Protein AF-A0A149ZI67-F1 (afdb_monomer_lite)

Structure (mmCIF, N/CA/C/O backbone):
data_AF-A0A149ZI67-F1
#
_entry.id   AF-A0A149ZI67-F1
#
loop_
_atom_site.group_PDB
_atom_site.id
_atom_site.type_symbol
_atom_site.label_atom_id
_atom_site.label_alt_id
_atom_site.label_comp_id
_atom_site.label_asym_id
_atom_site.label_entity_id
_atom_site.label_seq_id
_atom_site.pdbx_PDB_ins_code
_atom_site.Cartn_x
_atom_site.Cartn_y
_atom_site.Cartn_z
_atom_site.occupancy
_atom_site.B_iso_or_equiv
_atom_site.auth_seq_id
_atom_site.auth_comp_id
_atom_site.auth_asym_id
_atom_site.auth_atom_id
_atom_site.pdbx_PDB_model_num
ATOM 1 N N . MET A 1 1 ? -67.338 12.004 5.131 1.00 45.72 1 MET A N 1
ATOM 2 C CA . MET A 1 1 ? -66.460 10.837 4.882 1.00 45.72 1 MET A CA 1
ATOM 3 C C . MET A 1 1 ? -66.100 10.940 3.401 1.00 45.72 1 MET A C 1
ATOM 5 O O . MET A 1 1 ? -67.032 11.055 2.628 1.00 45.72 1 MET A O 1
ATOM 9 N N . THR A 1 2 ? -64.864 11.136 2.935 1.00 43.09 2 THR A N 1
ATOM 10 C CA . THR A 1 2 ? -63.573 10.547 3.335 1.00 43.09 2 THR A CA 1
ATOM 11 C C . THR A 1 2 ? -62.421 11.499 2.948 1.00 43.09 2 THR A C 1
ATOM 13 O O . THR A 1 2 ? -62.590 12.383 2.114 1.00 43.09 2 THR A O 1
ATOM 16 N N . ARG A 1 3 ? -61.292 11.352 3.650 1.00 44.62 3 ARG A N 1
ATOM 17 C CA . ARG A 1 3 ? -60.101 12.217 3.710 1.00 44.62 3 ARG A CA 1
ATOM 18 C C . ARG A 1 3 ? -59.277 12.244 2.416 1.00 44.62 3 ARG A C 1
ATOM 20 O O . ARG A 1 3 ? -59.236 11.257 1.694 1.00 44.62 3 ARG A O 1
ATOM 27 N N . GLY A 1 4 ? -58.589 13.370 2.207 1.00 47.50 4 GLY A N 1
ATOM 28 C CA . GLY A 1 4 ? -57.612 13.577 1.141 1.00 47.50 4 GLY A CA 1
ATOM 29 C C . GLY A 1 4 ? -56.329 12.761 1.310 1.00 47.50 4 GLY A C 1
ATOM 30 O O . GLY A 1 4 ? -55.908 12.439 2.422 1.00 47.50 4 GLY A O 1
ATOM 31 N N . GLU A 1 5 ? -55.725 12.445 0.172 1.00 46.88 5 GLU A N 1
ATOM 32 C CA . GLU A 1 5 ? -54.506 11.658 0.050 1.00 46.88 5 GLU A CA 1
ATOM 33 C C . GLU A 1 5 ? -53.333 12.611 -0.219 1.00 46.88 5 GLU A C 1
ATOM 35 O O . GLU A 1 5 ? -53.198 13.189 -1.296 1.00 46.88 5 GLU A O 1
ATOM 40 N N . THR A 1 6 ? -52.506 12.844 0.801 1.00 51.91 6 THR A N 1
ATOM 41 C CA . THR A 1 6 ? -51.235 13.557 0.655 1.00 51.91 6 THR A CA 1
ATOM 42 C C . THR A 1 6 ? -50.206 12.584 0.092 1.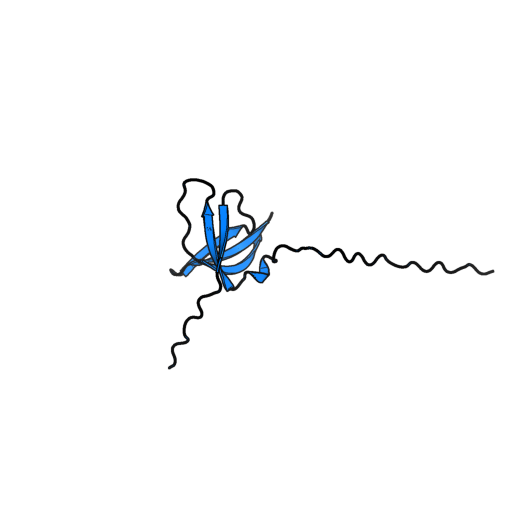00 51.91 6 THR A C 1
ATOM 44 O O . THR A 1 6 ? -49.742 11.682 0.787 1.00 51.91 6 THR A O 1
ATOM 47 N N . GLN A 1 7 ? -49.840 12.777 -1.171 1.00 53.75 7 GLN A N 1
ATOM 48 C CA . GLN A 1 7 ? -48.773 12.033 -1.828 1.00 53.75 7 GLN A CA 1
ATOM 49 C C . GLN A 1 7 ? -47.418 12.492 -1.254 1.00 53.75 7 GLN A C 1
ATOM 51 O O . GLN A 1 7 ? -46.957 13.601 -1.520 1.00 53.75 7 GLN A O 1
ATOM 56 N N . MET A 1 8 ? -46.787 11.659 -0.419 1.00 50.12 8 MET A N 1
ATOM 57 C CA . MET A 1 8 ? -45.404 11.868 0.022 1.00 50.12 8 MET A CA 1
ATOM 58 C C . MET A 1 8 ? -44.454 11.569 -1.141 1.00 50.12 8 MET A C 1
ATOM 60 O O . MET A 1 8 ? -44.194 10.411 -1.459 1.00 50.12 8 MET A O 1
ATOM 64 N N . VAL A 1 9 ? -43.913 12.613 -1.766 1.00 55.50 9 VAL A N 1
ATOM 65 C CA . VAL A 1 9 ? -42.794 12.480 -2.704 1.00 55.50 9 VAL A CA 1
ATOM 66 C C . VAL A 1 9 ? -41.511 12.399 -1.878 1.00 55.50 9 VAL A C 1
ATOM 68 O O . VAL A 1 9 ? -41.111 13.368 -1.233 1.00 55.50 9 VAL A O 1
ATOM 71 N N . ALA A 1 10 ? -40.887 11.221 -1.850 1.00 52.09 10 ALA A N 1
ATOM 72 C CA . ALA A 1 10 ? -39.596 11.029 -1.200 1.00 52.09 10 ALA A CA 1
ATOM 73 C C . ALA A 1 10 ? -38.532 11.914 -1.883 1.00 52.09 10 ALA A C 1
ATOM 75 O O . ALA A 1 10 ? -38.443 11.907 -3.113 1.00 52.09 10 ALA A O 1
ATOM 76 N N . PRO A 1 11 ? -37.702 12.664 -1.139 1.00 48.56 11 PRO A N 1
ATOM 77 C CA . PRO A 1 11 ? -36.632 13.431 -1.751 1.00 48.56 11 PRO A CA 1
ATOM 78 C C . PRO A 1 11 ? -35.547 12.476 -2.260 1.00 48.56 11 PRO A C 1
ATOM 80 O O . PRO A 1 11 ? -34.808 11.868 -1.481 1.00 48.56 11 PRO A O 1
ATOM 83 N N . THR A 1 12 ? -35.427 12.354 -3.581 1.00 47.69 12 THR A N 1
ATOM 84 C CA . THR A 1 12 ? -34.296 11.702 -4.244 1.00 47.69 12 THR A CA 1
ATOM 85 C C . THR A 1 12 ? -33.059 12.558 -3.999 1.00 47.69 12 THR A C 1
ATOM 87 O O . THR A 1 12 ? -32.767 13.504 -4.728 1.00 47.69 12 THR A O 1
ATOM 90 N N . ASN A 1 13 ? -32.331 12.263 -2.923 1.00 47.22 13 ASN A N 1
ATOM 91 C CA . ASN A 1 13 ? -31.054 12.897 -2.632 1.00 47.22 13 ASN A CA 1
ATOM 92 C C . ASN A 1 13 ? -30.001 12.373 -3.621 1.00 47.22 13 ASN A C 1
ATOM 94 O O . ASN A 1 13 ? -29.201 11.492 -3.309 1.00 47.22 13 ASN A O 1
ATOM 98 N N . THR A 1 14 ? -30.002 12.907 -4.842 1.00 51.41 14 THR A N 1
ATOM 99 C CA . THR A 1 14 ? -28.905 12.765 -5.803 1.00 51.41 14 THR A CA 1
ATOM 100 C C . THR A 1 14 ? -27.743 13.661 -5.386 1.00 51.41 14 THR A C 1
ATOM 102 O O . THR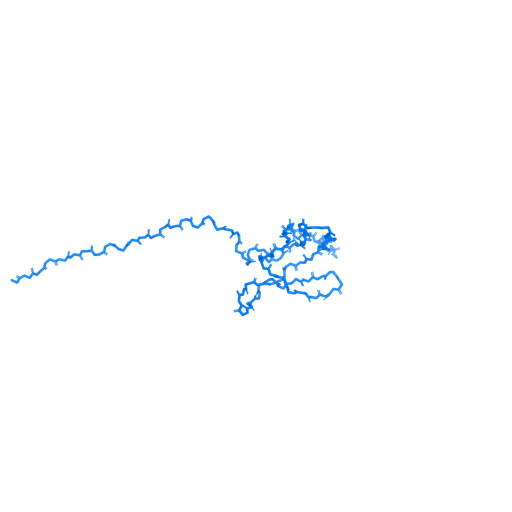 A 1 14 ? -27.334 14.568 -6.113 1.00 51.41 14 THR A O 1
ATOM 105 N N . ALA A 1 15 ? -27.180 13.416 -4.204 1.00 48.81 15 ALA A N 1
ATOM 106 C CA . ALA A 1 15 ? -25.863 13.923 -3.877 1.00 48.81 15 ALA A CA 1
ATOM 107 C C . ALA A 1 15 ? -24.864 13.179 -4.767 1.00 48.81 15 ALA A C 1
ATOM 109 O O . ALA A 1 15 ? -24.474 12.043 -4.486 1.00 48.81 15 ALA A O 1
ATOM 110 N N . LYS A 1 16 ? -24.444 13.824 -5.861 1.00 45.47 16 LYS A N 1
ATOM 111 C CA . LYS A 1 16 ? -23.237 13.450 -6.598 1.00 45.47 16 LYS A CA 1
ATOM 112 C C . LYS A 1 16 ? -22.072 13.509 -5.608 1.00 45.47 16 LYS A C 1
ATOM 114 O O . LYS A 1 16 ? -21.455 14.557 -5.427 1.00 45.47 16 LYS A O 1
ATOM 119 N N . ARG A 1 17 ? -21.772 12.389 -4.939 1.00 48.56 17 ARG A N 1
ATOM 120 C CA . ARG A 1 17 ? -20.473 12.187 -4.297 1.00 48.56 17 ARG A CA 1
ATOM 121 C C . ARG A 1 17 ? -19.462 12.317 -5.421 1.00 48.56 17 ARG A C 1
ATOM 123 O O . ARG A 1 17 ? -19.282 11.390 -6.203 1.00 48.56 17 ARG A O 1
ATOM 130 N N . SER A 1 18 ? -18.819 13.476 -5.492 1.00 50.72 18 SER A N 1
ATOM 131 C CA . SER A 1 18 ? -17.482 13.630 -6.056 1.00 50.72 18 SER A CA 1
ATOM 132 C C . SER A 1 18 ? -16.566 12.720 -5.230 1.00 50.72 18 SER A C 1
ATOM 134 O O . SER A 1 18 ? -15.953 13.110 -4.237 1.00 50.72 18 SER A O 1
ATOM 136 N N . GLY A 1 19 ? -16.684 11.422 -5.496 1.00 45.03 19 GLY A N 1
ATOM 137 C CA . GLY A 1 19 ? -16.157 10.364 -4.668 1.00 45.03 19 GLY A CA 1
ATOM 138 C C . GLY A 1 19 ? -14.700 10.217 -5.018 1.00 45.03 19 GLY A C 1
ATOM 139 O O . GLY A 1 19 ? -14.371 9.842 -6.141 1.00 45.03 19 GLY A O 1
ATOM 140 N N . LYS A 1 20 ? -13.821 10.473 -4.046 1.00 58.31 20 LYS A N 1
ATOM 141 C CA . LYS A 1 20 ? -12.474 9.902 -4.090 1.00 58.31 20 LYS A CA 1
ATOM 142 C C . LYS A 1 20 ? -12.609 8.435 -4.533 1.00 58.31 20 LYS A C 1
ATOM 144 O O . LYS A 1 20 ? -13.512 7.764 -4.019 1.00 58.31 20 LYS A O 1
ATOM 149 N N . PRO A 1 21 ? -11.777 7.954 -5.477 1.00 62.91 21 PRO A N 1
ATOM 150 C CA . PRO A 1 21 ? -11.861 6.578 -5.945 1.00 62.91 21 PRO A CA 1
ATOM 151 C C . PRO A 1 21 ? -11.915 5.642 -4.739 1.00 62.91 21 PRO A C 1
ATOM 153 O O . PRO A 1 21 ? -11.131 5.801 -3.796 1.00 62.91 21 PRO A O 1
ATOM 156 N N . SER A 1 22 ? -12.900 4.742 -4.733 1.00 85.31 22 SER A N 1
ATOM 157 C CA . SER A 1 22 ? -13.091 3.817 -3.618 1.00 85.31 22 SER A CA 1
ATOM 158 C C . SER A 1 22 ? -11.827 2.978 -3.429 1.00 85.31 22 SER A C 1
ATOM 160 O O . SER A 1 22 ? -11.113 2.694 -4.390 1.00 85.31 22 SER A O 1
ATOM 162 N N . ALA A 1 23 ? -11.537 2.548 -2.199 1.00 90.00 23 ALA A N 1
ATOM 163 C CA . ALA A 1 23 ? -10.372 1.702 -1.936 1.00 90.00 23 ALA A CA 1
ATOM 164 C C . ALA A 1 23 ? -10.330 0.464 -2.858 1.00 90.00 23 ALA A C 1
ATOM 166 O O . ALA A 1 23 ? -9.256 0.050 -3.288 1.00 90.00 23 ALA A O 1
ATOM 167 N N . HIS A 1 24 ? -11.502 -0.074 -3.210 1.00 93.38 24 HIS A N 1
ATOM 168 C CA . HIS A 1 24 ? -11.650 -1.221 -4.104 1.00 93.38 24 HIS A CA 1
ATOM 169 C C . HIS A 1 24 ? -11.234 -0.928 -5.547 1.00 93.38 24 HIS A C 1
ATOM 171 O O . HIS A 1 24 ? -10.677 -1.805 -6.197 1.00 93.38 24 HIS A O 1
ATOM 177 N N . SER A 1 25 ? -11.415 0.297 -6.051 1.00 93.75 25 SER A N 1
ATOM 178 C CA . SER A 1 25 ? -11.051 0.631 -7.436 1.00 93.75 25 SER A CA 1
ATOM 179 C C . SER A 1 25 ? -9.538 0.726 -7.667 1.00 93.75 25 SER A C 1
ATOM 181 O O . SER A 1 25 ? -9.108 1.022 -8.776 1.00 93.75 25 SER A O 1
ATOM 183 N N . ARG A 1 26 ? -8.726 0.562 -6.614 1.00 94.94 26 ARG A N 1
ATOM 184 C CA . ARG A 1 26 ? -7.258 0.557 -6.676 1.00 94.94 26 ARG A CA 1
ATOM 185 C C . ARG A 1 26 ? -6.660 -0.849 -6.608 1.00 94.94 26 ARG A C 1
ATOM 187 O O . ARG A 1 26 ? -5.451 -0.983 -6.770 1.00 94.94 26 ARG A O 1
ATOM 194 N N . VAL A 1 27 ? -7.475 -1.881 -6.381 1.00 95.56 27 VAL A N 1
ATOM 195 C CA . VAL A 1 27 ? -7.015 -3.275 -6.417 1.00 95.56 27 VAL A CA 1
ATOM 196 C C . VAL A 1 27 ? -6.438 -3.591 -7.802 1.00 95.56 27 VAL A C 1
ATOM 198 O O . VAL A 1 27 ? -6.995 -3.181 -8.817 1.00 95.56 27 VAL A O 1
ATOM 201 N N . GLY A 1 28 ? -5.286 -4.261 -7.833 1.00 94.50 28 GLY A N 1
ATOM 202 C CA . GLY A 1 28 ? -4.501 -4.548 -9.035 1.00 94.50 28 GLY A CA 1
ATOM 203 C C . GLY A 1 28 ? -3.531 -3.436 -9.451 1.00 94.50 28 GLY A C 1
ATOM 204 O O . GLY A 1 28 ? -2.667 -3.672 -10.289 1.00 94.50 28 GLY A O 1
ATOM 205 N N . MET A 1 29 ? -3.617 -2.229 -8.879 1.00 96.06 29 MET A N 1
ATOM 206 C CA . MET A 1 29 ? -2.658 -1.159 -9.177 1.00 96.06 29 MET A CA 1
ATOM 207 C C . MET A 1 29 ? -1.342 -1.351 -8.422 1.00 96.06 29 MET A C 1
ATOM 209 O O . MET A 1 29 ? -1.319 -1.877 -7.306 1.00 96.06 29 MET A O 1
ATOM 213 N N . GLN A 1 30 ? -0.255 -0.831 -8.994 1.00 96.94 30 GLN A N 1
ATOM 214 C CA . GLN A 1 30 ? 0.986 -0.641 -8.253 1.00 96.94 30 GLN A CA 1
ATOM 215 C C . GLN A 1 30 ? 0.922 0.673 -7.470 1.00 96.94 30 GLN A C 1
ATOM 217 O O . GLN A 1 30 ? 0.496 1.707 -7.994 1.00 96.94 30 GLN A O 1
ATOM 222 N N . VAL A 1 31 ? 1.351 0.633 -6.214 1.00 96.88 31 VAL A N 1
ATOM 223 C CA . VAL A 1 31 ? 1.337 1.746 -5.268 1.00 96.88 31 VAL A CA 1
ATOM 224 C C . VAL A 1 31 ? 2.692 1.877 -4.581 1.00 96.88 31 VAL A C 1
ATOM 226 O O . VAL A 1 31 ? 3.404 0.895 -4.391 1.00 96.88 31 VAL A O 1
ATOM 229 N N . ARG A 1 32 ? 3.056 3.099 -4.195 1.00 97.19 32 ARG A N 1
ATOM 230 C CA . ARG A 1 32 ? 4.156 3.358 -3.260 1.00 97.19 32 ARG A CA 1
ATOM 231 C C . ARG A 1 32 ? 3.826 4.517 -2.328 1.00 97.19 32 ARG A C 1
ATOM 233 O O . ARG A 1 32 ? 3.075 5.423 -2.701 1.00 97.19 32 ARG A O 1
ATOM 240 N N . LEU A 1 33 ? 4.405 4.494 -1.135 1.00 96.75 33 LEU A N 1
ATOM 241 C CA . LEU A 1 33 ? 4.387 5.582 -0.166 1.00 96.75 33 LEU A CA 1
ATOM 242 C C . LEU A 1 33 ? 5.512 6.566 -0.466 1.00 96.75 33 LEU A C 1
ATOM 244 O O . LEU A 1 33 ? 6.683 6.196 -0.478 1.00 96.75 33 LEU A O 1
ATOM 248 N N . VAL A 1 34 ? 5.149 7.834 -0.630 1.00 97.44 34 VAL A N 1
ATOM 249 C CA . VAL A 1 34 ? 6.088 8.957 -0.649 1.00 97.44 34 VAL A CA 1
ATOM 250 C C . VAL A 1 34 ? 5.913 9.728 0.661 1.00 97.44 34 VAL A C 1
ATOM 252 O O . VAL A 1 34 ? 4.861 10.351 0.857 1.00 97.44 34 VAL A O 1
ATOM 255 N N . PRO A 1 35 ? 6.877 9.658 1.596 1.00 96.31 35 PRO A N 1
ATOM 256 C CA . PRO A 1 35 ? 6.818 10.415 2.840 1.00 96.31 35 PRO A CA 1
ATOM 257 C C . PRO A 1 35 ? 6.753 11.923 2.590 1.00 96.31 35 PRO A C 1
ATOM 259 O O . PRO A 1 35 ? 7.315 12.430 1.624 1.00 96.31 35 PRO A O 1
ATOM 262 N N . ARG A 1 36 ? 6.080 12.655 3.484 1.00 93.88 36 ARG A N 1
ATOM 263 C CA . ARG A 1 36 ? 6.077 14.130 3.463 1.00 93.88 36 ARG A CA 1
ATOM 264 C C . ARG A 1 36 ? 7.322 14.745 4.115 1.00 93.88 36 ARG A C 1
ATOM 266 O O . ARG A 1 36 ? 7.571 15.929 3.930 1.00 93.88 36 ARG A O 1
ATOM 273 N N . GLY A 1 37 ? 8.051 13.962 4.910 1.00 92.06 37 GLY A N 1
ATOM 274 C CA . GLY A 1 37 ? 9.290 14.357 5.583 1.00 92.06 37 GLY A CA 1
ATOM 275 C C . GLY A 1 37 ? 10.531 13.689 4.974 1.00 92.06 37 GLY A C 1
ATOM 276 O O . GLY A 1 37 ? 10.419 13.019 3.948 1.00 92.06 37 GLY A O 1
ATOM 277 N N . PRO A 1 38 ? 11.708 13.824 5.613 1.00 92.31 38 PRO A N 1
ATOM 278 C CA . PRO A 1 38 ? 12.993 13.340 5.100 1.00 92.31 38 PRO A CA 1
ATOM 279 C C . PRO A 1 38 ? 13.180 11.825 5.307 1.00 92.31 38 PRO A C 1
ATOM 281 O O . PRO A 1 38 ? 14.139 11.380 5.929 1.00 92.31 38 PRO A O 1
ATOM 284 N N . ALA A 1 39 ? 12.242 11.021 4.811 1.00 92.19 39 ALA A N 1
ATOM 285 C CA . ALA A 1 39 ? 12.303 9.563 4.845 1.00 92.19 39 ALA A CA 1
ATOM 286 C C . ALA A 1 39 ? 12.324 8.996 3.415 1.00 92.19 39 ALA A C 1
ATOM 288 O O . ALA A 1 39 ? 11.774 9.618 2.500 1.00 92.19 39 ALA A O 1
ATOM 289 N N . PRO A 1 40 ? 12.944 7.822 3.196 1.00 94.38 40 PRO A N 1
ATOM 290 C CA . PRO A 1 40 ? 13.006 7.221 1.873 1.00 94.38 40 PRO A CA 1
ATOM 291 C C . PRO A 1 40 ? 11.609 6.865 1.352 1.00 94.38 40 PRO A C 1
ATOM 293 O O . PRO A 1 40 ? 10.727 6.428 2.092 1.00 94.38 40 PRO A O 1
ATOM 296 N N . THR A 1 41 ? 11.422 7.037 0.044 1.00 96.44 41 THR A N 1
ATOM 297 C CA . THR A 1 41 ? 10.223 6.562 -0.659 1.00 96.44 41 THR A CA 1
ATOM 298 C C . THR A 1 41 ? 10.204 5.036 -0.664 1.00 96.44 41 THR A C 1
ATOM 300 O O . THR A 1 41 ? 11.236 4.408 -0.899 1.00 96.44 41 THR A O 1
ATOM 303 N N . SER A 1 42 ? 9.038 4.433 -0.429 1.00 95.12 42 SER A N 1
ATOM 304 C CA . SER A 1 42 ? 8.908 2.975 -0.442 1.00 95.12 42 SER A CA 1
ATOM 305 C C . SER A 1 42 ? 9.136 2.400 -1.848 1.00 95.12 42 SER A C 1
ATOM 307 O O . SER A 1 42 ? 8.914 3.096 -2.850 1.00 95.12 42 SER A O 1
ATOM 309 N N . PRO A 1 43 ? 9.479 1.106 -1.962 1.00 95.44 43 PRO A N 1
ATOM 310 C CA . PRO A 1 43 ? 9.395 0.407 -3.238 1.00 95.44 43 PRO A CA 1
ATOM 311 C C . PRO A 1 43 ? 7.959 0.411 -3.789 1.00 95.44 43 PRO A C 1
ATOM 313 O O . PRO A 1 43 ? 6.991 0.684 -3.068 1.00 95.44 43 PRO A O 1
ATOM 316 N N . TRP A 1 44 ? 7.835 0.115 -5.085 1.00 96.25 44 TRP A N 1
ATOM 317 C CA . TRP A 1 44 ? 6.547 -0.172 -5.711 1.00 96.25 44 TRP A CA 1
ATOM 318 C C . TRP A 1 44 ? 6.061 -1.555 -5.277 1.00 96.25 44 TRP A C 1
ATOM 320 O O . TRP A 1 44 ? 6.787 -2.535 -5.412 1.00 96.25 44 TRP A O 1
ATOM 330 N N . VAL A 1 45 ? 4.823 -1.620 -4.801 1.00 96.69 45 VAL A N 1
ATOM 331 C CA . VAL A 1 45 ? 4.130 -2.844 -4.374 1.00 96.69 45 VAL A CA 1
ATOM 332 C C . VAL A 1 45 ? 2.768 -2.916 -5.058 1.00 96.69 45 VAL A C 1
ATOM 334 O O . VAL A 1 45 ? 2.276 -1.903 -5.556 1.00 96.69 45 VAL A O 1
ATOM 337 N N . GLN A 1 46 ? 2.143 -4.086 -5.119 1.00 97.25 46 GLN A N 1
ATOM 338 C CA . GLN A 1 46 ? 0.826 -4.247 -5.741 1.00 97.25 46 GLN A CA 1
ATOM 339 C C . GLN A 1 46 ? -0.276 -4.274 -4.687 1.00 97.25 46 GLN A C 1
ATOM 341 O O . GLN A 1 46 ? -0.135 -4.941 -3.672 1.00 97.25 46 GLN A O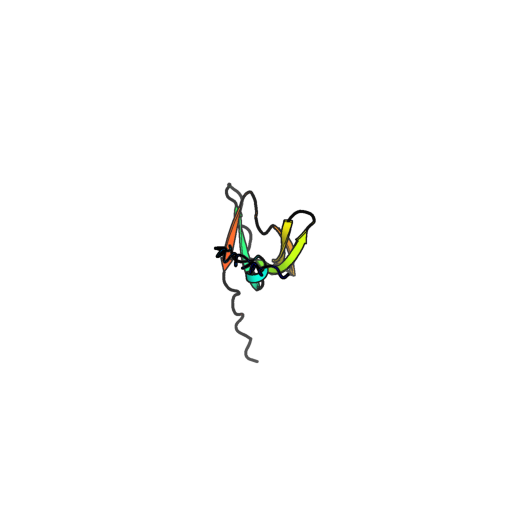 1
ATOM 346 N N . ILE A 1 47 ? -1.388 -3.577 -4.927 1.00 97.50 47 ILE A N 1
ATOM 347 C CA . ILE A 1 47 ? -2.586 -3.677 -4.083 1.00 97.50 47 ILE A CA 1
ATOM 348 C C . ILE A 1 47 ? -3.332 -4.956 -4.451 1.00 97.50 47 ILE A C 1
ATOM 350 O O . ILE A 1 47 ? -3.866 -5.065 -5.554 1.00 97.50 47 ILE A O 1
ATOM 354 N N . THR A 1 48 ? -3.424 -5.896 -3.520 1.00 96.50 48 THR A N 1
ATOM 355 C CA . THR A 1 48 ? -4.028 -7.212 -3.773 1.00 96.50 48 THR A CA 1
ATOM 356 C C . THR A 1 48 ? -5.493 -7.245 -3.375 1.00 96.50 48 THR A C 1
ATOM 358 O O . THR A 1 48 ? -6.325 -7.778 -4.102 1.00 96.50 48 THR A O 1
ATOM 361 N N . MET A 1 49 ? -5.840 -6.645 -2.237 1.00 96.75 49 MET A N 1
ATOM 362 C CA . MET A 1 49 ? -7.226 -6.565 -1.781 1.00 96.75 49 MET A CA 1
ATOM 363 C C . MET A 1 49 ? -7.427 -5.449 -0.760 1.00 96.75 49 MET A C 1
ATOM 365 O O . MET A 1 49 ? -6.480 -4.909 -0.186 1.00 96.75 49 MET A O 1
ATOM 369 N N . VAL A 1 50 ? -8.691 -5.115 -0.520 1.00 96.94 50 VAL A N 1
ATOM 370 C CA . VAL A 1 50 ? -9.103 -4.269 0.600 1.00 96.94 50 VAL A CA 1
ATOM 371 C C . VAL A 1 50 ? -9.367 -5.165 1.803 1.00 96.94 50 VAL A C 1
ATOM 373 O O . VAL A 1 50 ? -10.097 -6.147 1.685 1.00 96.94 50 VAL A O 1
ATOM 376 N N . VAL A 1 51 ? -8.806 -4.813 2.957 1.00 94.50 51 VAL A N 1
ATOM 377 C CA . VAL A 1 51 ? -9.043 -5.519 4.218 1.00 94.50 51 VAL A CA 1
ATOM 378 C C . VAL A 1 51 ? -9.697 -4.584 5.237 1.00 94.50 51 VAL A C 1
ATOM 380 O O . VAL A 1 51 ? -9.254 -3.437 5.404 1.00 94.50 51 VAL A O 1
ATOM 383 N N . PRO A 1 52 ? -10.761 -5.031 5.928 1.00 87.38 52 PRO A N 1
ATOM 384 C CA . PRO A 1 52 ? -11.312 -4.279 7.042 1.00 87.38 52 PRO A CA 1
ATOM 385 C C . PRO A 1 52 ? -10.329 -4.309 8.219 1.00 87.38 52 PRO A C 1
ATOM 387 O O . PRO A 1 52 ? -9.793 -5.353 8.580 1.00 87.38 52 PRO A O 1
ATOM 390 N N . SER A 1 53 ? -10.110 -3.156 8.846 1.00 81.94 53 SER A N 1
ATOM 391 C CA . SER A 1 53 ? -9.449 -3.039 10.146 1.00 81.94 53 SER A CA 1
ATOM 392 C C . SER A 1 53 ? -10.404 -2.361 11.128 1.00 81.94 53 SER A C 1
ATOM 394 O O . SER A 1 53 ? -11.310 -1.639 10.715 1.00 81.94 53 SER A O 1
ATOM 396 N N . ARG A 1 54 ? -10.206 -2.576 12.437 1.00 84.62 54 ARG A N 1
ATOM 397 C CA . ARG A 1 54 ? -11.122 -2.155 13.517 1.00 84.62 54 ARG A CA 1
ATOM 398 C C . ARG A 1 54 ? -11.606 -0.703 13.406 1.00 84.62 54 ARG A C 1
ATOM 400 O O . ARG A 1 54 ? -12.724 -0.410 13.809 1.00 84.62 54 ARG A O 1
ATOM 407 N N . THR A 1 55 ? -10.774 0.204 12.897 1.00 85.06 55 THR A N 1
ATOM 408 C CA . THR A 1 55 ? -11.081 1.644 12.835 1.00 85.06 55 THR A CA 1
ATOM 409 C C . THR A 1 55 ? -10.902 2.269 11.455 1.00 85.06 55 THR A C 1
ATOM 411 O O . THR A 1 55 ? -11.182 3.454 11.284 1.00 85.06 55 THR A O 1
ATOM 414 N N . ARG A 1 56 ? -10.405 1.522 10.463 1.00 87.25 56 ARG A N 1
ATOM 415 C CA . ARG A 1 56 ? -10.069 2.071 9.144 1.00 87.25 56 ARG A CA 1
ATOM 416 C C . ARG A 1 56 ? -10.054 1.003 8.063 1.00 87.25 56 ARG A C 1
ATOM 418 O O . ARG A 1 56 ? -9.918 -0.184 8.337 1.00 87.25 56 ARG A O 1
ATOM 425 N N . VAL A 1 57 ? -10.154 1.454 6.821 1.00 92.62 57 VAL A N 1
ATOM 426 C CA . VAL A 1 57 ? -9.970 0.604 5.646 1.00 92.62 57 VAL A CA 1
ATOM 42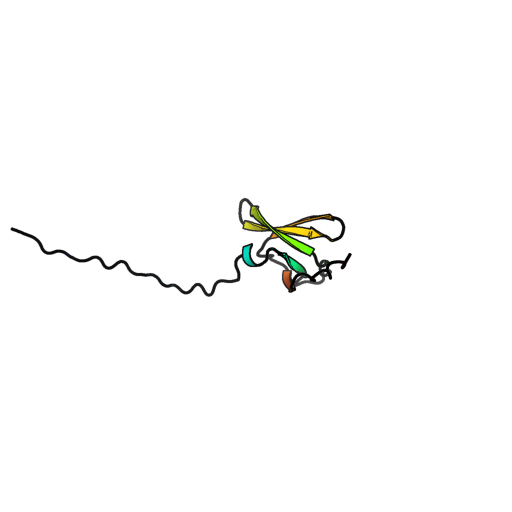7 C C . VAL A 1 57 ? -8.487 0.576 5.292 1.00 92.62 57 VAL A C 1
ATOM 429 O O . VAL A 1 57 ? -7.837 1.626 5.228 1.00 92.62 57 VAL A O 1
ATOM 432 N N . CYS A 1 58 ? -7.960 -0.620 5.055 1.00 95.88 58 CYS A N 1
ATOM 433 C CA . CYS A 1 58 ? -6.586 -0.823 4.623 1.00 95.88 58 CYS A CA 1
ATOM 434 C C . CYS A 1 58 ? -6.546 -1.582 3.295 1.00 95.88 58 CYS A C 1
ATOM 436 O O . CYS A 1 58 ? -7.492 -2.270 2.911 1.00 95.88 58 CYS A O 1
ATOM 438 N N . TRP A 1 59 ? -5.418 -1.472 2.615 1.00 97.19 59 TRP A N 1
ATOM 439 C CA . TRP A 1 59 ? -5.020 -2.369 1.548 1.00 97.19 59 TRP A CA 1
ATOM 440 C C . TRP A 1 59 ? -4.079 -3.428 2.095 1.00 97.19 59 TRP A C 1
ATOM 442 O O . TRP A 1 59 ? -3.203 -3.122 2.899 1.00 97.19 59 TRP A O 1
ATOM 452 N N . MET A 1 60 ? -4.249 -4.655 1.626 1.00 97.44 60 MET A N 1
ATOM 453 C CA . MET A 1 60 ? -3.181 -5.642 1.628 1.00 97.44 60 MET A CA 1
ATOM 454 C C . MET A 1 60 ? -2.345 -5.420 0.370 1.00 97.44 60 MET A C 1
ATOM 456 O O . MET A 1 60 ? -2.906 -5.348 -0.730 1.00 97.44 60 MET A O 1
ATOM 460 N N . V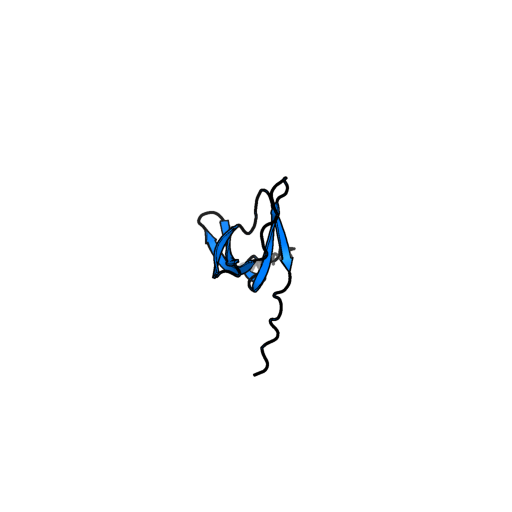AL A 1 61 ? -1.033 -5.284 0.535 1.00 97.31 61 VAL A N 1
ATOM 461 C CA . VAL A 1 61 ? -0.087 -5.066 -0.559 1.00 97.31 61 VAL A CA 1
ATOM 462 C C . VAL A 1 61 ? 0.924 -6.202 -0.638 1.00 97.31 61 VAL A C 1
ATOM 464 O O . VAL A 1 61 ? 1.372 -6.693 0.391 1.00 97.31 61 VAL A O 1
ATOM 467 N N . SER A 1 62 ? 1.284 -6.613 -1.851 1.00 97.19 62 SER A N 1
ATOM 468 C CA . SER A 1 62 ? 2.307 -7.629 -2.103 1.00 97.19 62 SER A CA 1
ATOM 469 C C . SER A 1 62 ? 3.563 -7.014 -2.710 1.00 97.19 62 SER A C 1
ATOM 471 O O . SER A 1 62 ? 3.501 -6.230 -3.665 1.00 97.19 62 SER A O 1
ATOM 473 N N . HIS A 1 63 ? 4.704 -7.407 -2.166 1.00 95.19 63 HIS A N 1
ATOM 474 C CA . HIS A 1 63 ? 6.036 -7.042 -2.615 1.00 95.19 63 HIS A CA 1
ATOM 475 C C . HIS A 1 63 ? 6.529 -8.036 -3.673 1.00 95.19 63 HIS A C 1
ATOM 477 O O . HIS A 1 63 ? 6.002 -9.140 -3.808 1.00 95.19 63 HIS A O 1
ATOM 483 N N . PHE A 1 64 ? 7.545 -7.642 -4.445 1.00 88.88 64 PHE A N 1
ATOM 484 C CA . PHE A 1 64 ? 8.111 -8.497 -5.496 1.00 88.88 64 PHE A CA 1
ATOM 485 C C . PHE A 1 64 ? 8.833 -9.736 -4.940 1.00 88.88 64 PHE A C 1
ATOM 487 O O . PHE A 1 64 ? 8.893 -10.764 -5.603 1.00 88.88 64 PHE A O 1
ATOM 494 N N . ASP A 1 65 ? 9.343 -9.653 -3.713 1.00 91.94 65 ASP A N 1
ATOM 495 C CA . ASP A 1 65 ? 9.974 -10.760 -2.986 1.00 91.94 65 ASP A CA 1
ATOM 496 C C . ASP A 1 65 ? 8.961 -11.724 -2.336 1.00 91.94 65 ASP A C 1
ATOM 498 O O . ASP A 1 65 ? 9.355 -12.679 -1.670 1.00 91.94 65 ASP A O 1
ATOM 502 N N . GLY A 1 66 ? 7.658 -11.489 -2.525 1.00 91.31 66 GLY A N 1
ATOM 503 C CA . GLY A 1 66 ? 6.585 -12.289 -1.942 1.00 91.31 66 GLY A CA 1
ATOM 504 C C . GLY A 1 66 ? 6.153 -11.852 -0.540 1.00 91.31 66 GLY A C 1
ATOM 505 O O . GLY A 1 66 ? 5.190 -12.415 -0.016 1.00 91.31 66 GLY A O 1
ATOM 506 N N . ALA A 1 67 ? 6.791 -10.842 0.064 1.00 96.31 67 ALA A N 1
ATOM 507 C CA . ALA A 1 67 ? 6.328 -10.283 1.330 1.00 96.31 67 ALA A CA 1
ATOM 508 C C . ALA A 1 67 ? 4.963 -9.591 1.169 1.00 96.31 67 ALA A C 1
ATOM 510 O O . ALA A 1 67 ? 4.629 -9.048 0.111 1.00 96.31 67 ALA A O 1
ATOM 511 N N . VAL A 1 68 ? 4.159 -9.601 2.234 1.00 96.44 68 VAL A N 1
ATOM 512 C CA . VAL A 1 68 ? 2.829 -8.981 2.259 1.00 96.44 68 VAL A CA 1
ATOM 513 C C . VAL A 1 68 ? 2.719 -8.055 3.459 1.00 96.44 68 VAL A C 1
ATOM 515 O O . VAL A 1 68 ? 3.006 -8.461 4.581 1.00 96.44 68 VAL A O 1
ATOM 518 N N . ASP A 1 69 ? 2.227 -6.844 3.217 1.00 96.31 69 ASP A N 1
ATOM 519 C CA . ASP A 1 69 ? 2.034 -5.809 4.229 1.00 96.31 69 ASP A CA 1
ATOM 520 C C . ASP A 1 69 ? 0.606 -5.249 4.203 1.00 96.31 69 ASP A C 1
ATOM 522 O O . ASP A 1 69 ? -0.122 -5.360 3.213 1.00 96.31 69 ASP A O 1
ATOM 526 N N . ILE A 1 70 ? 0.197 -4.604 5.300 1.00 95.38 70 ILE A N 1
ATOM 527 C CA . ILE A 1 70 ? -1.103 -3.929 5.412 1.00 95.38 70 ILE A CA 1
ATOM 528 C C . ILE A 1 70 ? -0.908 -2.418 5.518 1.00 95.38 70 ILE A C 1
ATOM 530 O O . ILE A 1 70 ? -0.358 -1.909 6.495 1.00 95.38 70 ILE A O 1
ATOM 534 N N . TRP A 1 71 ? -1.403 -1.680 4.527 1.00 95.75 71 TRP A N 1
ATOM 535 C CA . TRP A 1 71 ? -1.230 -0.233 4.405 1.00 95.75 71 TRP A CA 1
ATOM 536 C C . TRP A 1 71 ? -2.571 0.511 4.541 1.00 95.75 71 TRP A C 1
ATOM 538 O O . TRP A 1 71 ? -3.558 0.119 3.919 1.00 95.75 71 TRP A O 1
ATOM 548 N N . PRO A 1 72 ? -2.663 1.596 5.330 1.00 94.88 72 PRO A N 1
ATOM 549 C CA . PRO A 1 72 ? -3.914 2.336 5.500 1.00 94.88 72 PRO A CA 1
ATOM 550 C C . PRO A 1 72 ? -4.273 3.129 4.239 1.00 94.88 72 PRO A C 1
ATOM 552 O O . PRO A 1 72 ? -3.461 3.906 3.766 1.00 94.88 72 PRO A O 1
ATOM 555 N N . VAL A 1 73 ? -5.519 3.073 3.754 1.00 94.44 73 VAL A N 1
ATOM 556 C CA . VAL A 1 73 ? -5.944 3.816 2.538 1.00 94.44 73 VAL A CA 1
ATOM 557 C C . VAL A 1 73 ? -5.712 5.336 2.654 1.00 94.44 73 VAL A C 1
ATOM 559 O O . VAL A 1 73 ? -5.544 6.040 1.655 1.00 94.44 73 VAL A O 1
ATOM 562 N N . HIS A 1 74 ? -5.674 5.853 3.883 1.00 92.06 74 HIS A N 1
ATOM 563 C CA . HIS A 1 74 ? -5.390 7.250 4.197 1.00 92.06 74 HIS A CA 1
ATOM 564 C C . HIS A 1 74 ? -4.198 7.353 5.163 1.00 92.06 74 HIS A C 1
ATOM 566 O O . HIS A 1 74 ? -4.395 7.318 6.380 1.00 92.06 74 HIS A O 1
ATOM 572 N N . PRO A 1 75 ? -2.961 7.457 4.648 1.00 91.56 75 PRO A N 1
ATOM 573 C CA . PRO A 1 75 ? -1.774 7.590 5.475 1.00 91.56 75 PRO A CA 1
ATOM 574 C C . PRO A 1 75 ? -1.656 9.030 5.988 1.00 91.56 75 PRO A C 1
ATOM 576 O O . PRO A 1 75 ? -1.889 9.985 5.249 1.00 91.56 75 PRO A O 1
ATOM 579 N N . THR A 1 76 ? -1.264 9.196 7.252 1.00 91.62 76 THR A N 1
ATOM 580 C CA . THR A 1 76 ? -1.177 10.520 7.893 1.00 91.62 76 THR A CA 1
ATOM 581 C C . THR A 1 76 ? 0.037 11.326 7.417 1.00 91.62 76 THR A C 1
ATOM 583 O O . THR A 1 76 ? -0.078 12.515 7.140 1.00 91.62 76 THR A O 1
ATOM 586 N N . ASN A 1 77 ? 1.196 10.673 7.264 1.00 92.56 77 ASN A N 1
ATOM 587 C CA . ASN A 1 77 ? 2.496 11.338 7.059 1.00 92.56 77 ASN A CA 1
ATOM 588 C C . ASN A 1 77 ? 3.102 11.104 5.663 1.00 92.56 77 ASN A C 1
ATOM 590 O O . ASN A 1 77 ? 4.292 11.329 5.442 1.00 92.56 77 ASN A O 1
ATOM 594 N N . ALA A 1 78 ? 2.295 10.637 4.714 1.00 95.19 78 ALA A N 1
ATOM 595 C CA . ALA A 1 78 ? 2.736 10.291 3.368 1.00 95.19 78 ALA A CA 1
ATOM 596 C C . ALA A 1 78 ? 1.641 10.592 2.341 1.00 95.19 78 ALA A C 1
ATOM 598 O O . ALA A 1 78 ? 0.513 10.955 2.685 1.00 95.19 78 ALA A O 1
ATOM 599 N N . VAL A 1 79 ? 1.983 10.445 1.068 1.00 96.62 79 VAL A N 1
ATOM 600 C CA . VAL A 1 79 ? 1.031 10.386 -0.040 1.00 96.62 79 VAL A CA 1
ATOM 601 C C . VAL A 1 79 ? 1.266 9.112 -0.836 1.00 96.62 79 VAL A C 1
ATOM 603 O O . VAL A 1 79 ? 2.394 8.628 -0.934 1.00 96.62 79 VAL A O 1
ATOM 606 N N . TYR A 1 80 ? 0.196 8.567 -1.406 1.00 96.94 80 TYR A N 1
ATOM 607 C CA . TYR A 1 80 ? 0.309 7.449 -2.332 1.00 96.94 80 TYR A CA 1
ATOM 608 C C . TYR A 1 80 ? 0.527 7.944 -3.752 1.00 96.94 80 TYR A C 1
ATOM 610 O O . TYR A 1 80 ? -0.208 8.807 -4.237 1.00 96.94 80 TYR A O 1
ATOM 618 N N . GLN A 1 81 ? 1.497 7.345 -4.432 1.00 97.19 81 GLN A N 1
ATOM 619 C CA . GLN A 1 81 ? 1.590 7.385 -5.884 1.00 97.19 81 GLN A CA 1
ATOM 620 C C . GLN A 1 81 ? 1.117 6.053 -6.445 1.00 97.19 81 GLN A C 1
ATOM 622 O O . GLN A 1 81 ? 1.423 5.003 -5.882 1.00 97.19 81 GLN A O 1
ATOM 627 N N . PHE A 1 82 ? 0.387 6.108 -7.555 1.00 96.06 82 PHE A N 1
ATOM 628 C CA . PHE A 1 82 ? -0.166 4.932 -8.213 1.00 96.06 82 PHE A CA 1
ATOM 629 C C . PHE A 1 82 ? 0.295 4.877 -9.661 1.00 96.06 82 PHE A C 1
ATOM 631 O O . PHE A 1 82 ? 0.441 5.916 -10.306 1.00 96.06 82 PHE A O 1
ATOM 638 N N . ARG A 1 83 ? 0.435 3.665 -10.187 1.00 95.38 83 ARG A N 1
ATOM 639 C CA . ARG A 1 83 ? 0.552 3.411 -11.622 1.00 95.38 83 ARG A CA 1
ATOM 640 C C . ARG A 1 83 ? -0.236 2.162 -11.998 1.00 95.38 83 ARG A C 1
ATOM 642 O O . ARG A 1 83 ? -0.550 1.334 -11.138 1.00 95.38 83 ARG A O 1
ATOM 649 N N . SER A 1 84 ? -0.603 2.068 -13.271 1.00 91.38 84 SER A N 1
ATOM 650 C CA . SER A 1 84 ? -1.192 0.854 -13.833 1.00 91.38 84 SER A CA 1
ATOM 651 C C . SER A 1 84 ? -0.273 -0.342 -13.563 1.00 91.38 84 SER A C 1
ATOM 653 O O . SER A 1 84 ? 0.949 -0.159 -13.504 1.00 91.38 84 SER A O 1
ATOM 655 N N . PRO A 1 85 ? -0.830 -1.552 -13.369 1.00 80.25 85 PRO A N 1
ATOM 656 C CA . PRO A 1 85 ? -0.001 -2.744 -13.355 1.00 80.25 85 PRO A CA 1
ATOM 657 C C . PRO A 1 85 ? 0.811 -2.758 -14.645 1.00 80.25 85 PRO A C 1
ATOM 659 O O . PRO A 1 85 ? 0.286 -2.472 -15.724 1.00 80.25 85 PRO A O 1
ATOM 662 N N . THR A 1 86 ? 2.101 -3.050 -14.532 1.00 67.19 86 THR A N 1
ATOM 663 C CA . THR A 1 86 ? 2.872 -3.435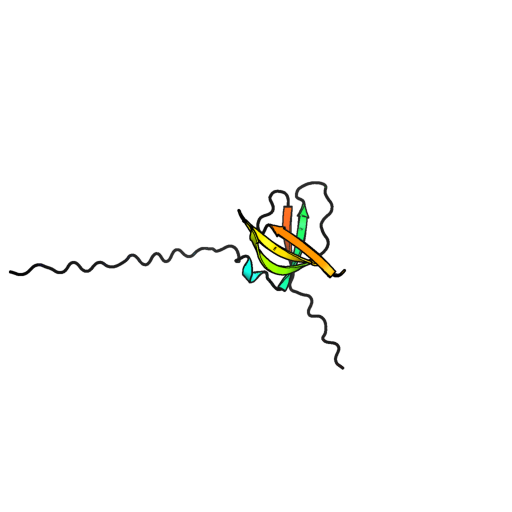 -15.706 1.00 67.19 86 THR A CA 1
ATOM 664 C C . THR A 1 86 ? 2.175 -4.664 -16.260 1.00 67.19 86 THR A C 1
ATOM 666 O O . THR A 1 86 ? 2.129 -5.685 -15.572 1.00 67.19 86 THR A O 1
ATOM 669 N N . SER A 1 87 ? 1.586 -4.559 -17.452 1.00 58.97 87 SER A N 1
ATOM 670 C CA . SER A 1 87 ? 1.264 -5.736 -18.242 1.00 58.97 87 SER A CA 1
ATOM 671 C C . SER A 1 87 ? 2.576 -6.490 -18.355 1.00 58.97 87 SER A C 1
ATOM 673 O O . SER A 1 87 ? 3.488 -6.061 -19.059 1.00 58.97 87 SER A O 1
ATOM 675 N N . HIS A 1 88 ? 2.723 -7.555 -17.571 1.00 52.84 88 HIS A N 1
ATOM 676 C CA . HIS A 1 88 ? 3.742 -8.538 -17.870 1.00 52.84 88 HIS A CA 1
ATOM 677 C C . HIS A 1 88 ? 3.465 -8.902 -19.332 1.00 52.84 88 HIS A C 1
ATOM 679 O O . HIS A 1 88 ? 2.311 -9.238 -19.623 1.00 52.84 88 HIS A O 1
ATOM 685 N N . PRO A 1 89 ? 4.413 -8.746 -20.275 1.00 47.62 89 PRO A N 1
ATOM 686 C CA . PRO A 1 89 ? 4.232 -9.400 -21.552 1.00 47.62 89 PRO A CA 1
ATOM 687 C C . PRO A 1 89 ? 4.033 -10.864 -21.178 1.00 47.62 89 PRO A C 1
ATOM 689 O O . PRO A 1 89 ? 4.920 -11.470 -20.572 1.00 47.62 89 PRO A O 1
ATOM 692 N N . SER A 1 90 ? 2.819 -11.381 -21.387 1.00 49.19 90 SER A N 1
ATOM 693 C CA . SER A 1 90 ? 2.597 -12.816 -21.345 1.00 49.19 90 SER A CA 1
ATOM 694 C C . SER A 1 90 ? 3.717 -13.396 -22.186 1.00 49.19 90 SER A C 1
ATOM 696 O O . SER A 1 90 ? 3.877 -12.991 -23.339 1.00 49.19 90 SER A O 1
ATOM 698 N N . ALA A 1 91 ? 4.560 -14.223 -21.570 1.00 50.38 91 ALA A N 1
ATOM 699 C CA . ALA A 1 91 ? 5.478 -15.038 -22.327 1.00 50.38 91 ALA A CA 1
ATOM 700 C C . ALA A 1 91 ? 4.601 -15.774 -23.341 1.00 50.38 91 ALA A C 1
ATOM 702 O O . ALA A 1 91 ? 3.729 -16.552 -22.954 1.00 50.38 91 ALA A O 1
ATOM 703 N N . SER A 1 92 ? 4.725 -15.393 -24.609 1.00 48.97 92 SER A N 1
ATOM 704 C CA . SER A 1 92 ? 4.256 -16.220 -25.702 1.00 48.97 92 SER A CA 1
ATOM 705 C C . SER A 1 92 ? 5.087 -17.491 -25.605 1.00 48.97 92 SER A C 1
ATOM 707 O O . SER A 1 92 ? 6.286 -17.452 -25.881 1.00 48.97 92 SER A O 1
ATOM 709 N N . GLU A 1 93 ? 4.475 -18.553 -25.094 1.00 41.22 93 GLU A N 1
ATOM 710 C CA . GLU A 1 93 ? 4.939 -19.921 -25.322 1.00 41.22 93 GLU A CA 1
ATOM 711 C C . GLU A 1 93 ? 4.504 -20.369 -26.721 1.00 41.22 93 GLU A C 1
ATOM 713 O O . GLU A 1 93 ? 3.376 -19.998 -27.134 1.00 41.22 93 GLU A O 1
#

Foldseek 3Di:
DDDDDDDDDDDPPPPPPPDDPPPAVQAQKWKWWDFPDDDDIGDTWGFHGWDDDPPAIWTWTADPVGDIDIGGPDDDGTDMDIDHHPPPPPPPD

Sequence (93 aa):
MTRGETQMVAPTNTAKRSGKPSAHSRVGMQVRLVPRGPAPTSPWVQITMVVPSRTRVCWMVSHFDGAVDIWPVHPTNAVYQFRSPTSHPSASE

Radius of gyration: 21.87 Å; chains: 1; bounding box: 80×34×39 Å

pLDDT: mean 80.31, std 20.63, range [41.22, 97.5]

Secondary structure (DSSP, 8-state):
----------------------GGGGTT-EEEEEESSSSPPPPPEEEEEEEEETTEEEEEEE-TTS-EEEEESS-SSEEEEEE----------